Protein AF-A0A843EVZ1-F1 (afdb_monomer_lite)

Sequence (172 aa):
MTVDTLVAQQENDYSKTLMIVDKSSHIVQNNVNLVKNDVSEEYDVISNLKSVINFNKSLDDLAIILNKIPSFSQEFHCVMSVRRMSEFILTDDNFTYDYFDFLLSSVNQFIDIIEFKLNNLSKMDSSSCKKEYKKLSREFLKSEKFFYTKIYEPSRSHDTEFFEDMIRLLAR

pLDDT: mean 74.04, std 25.05, range [28.34, 97.56]

Radius of gyration: 27.67 Å; chains: 1; bounding box: 40×78×70 Å

Foldseek 3Di:
DDDDDDDDDDDDDPDDPDDDDDDDDDDDDDDDPPPPDDPPVVVVVVVLVVVLVVVLVVLVVVLVVLVVPVVSPVLNVLSVLLSVLSVQQSVDVVSCVVCVVLSVVLVVLSVVLVVLCVVCVVPCPPPVSVVVSVVSVVVSVVSSVCCVPPPDDDPPPPDVVVVVVVVVVVVD

Structure (mmCIF, N/CA/C/O backbone):
data_AF-A0A843EVZ1-F1
#
_entry.id   AF-A0A843EVZ1-F1
#
loop_
_atom_site.group_PDB
_atom_site.id
_atom_site.type_symbol
_atom_site.label_atom_id
_atom_site.label_alt_id
_atom_site.label_comp_id
_atom_site.label_asym_id
_atom_site.label_entity_id
_atom_site.label_seq_id
_atom_site.pdbx_PDB_ins_code
_atom_site.Cartn_x
_atom_site.Cartn_y
_atom_site.Cartn_z
_atom_site.occupancy
_atom_site.B_iso_or_equiv
_atom_site.auth_seq_id
_atom_site.auth_comp_id
_atom_site.auth_asym_id
_atom_site.auth_atom_id
_atom_site.pdbx_PDB_model_num
ATOM 1 N N . MET A 1 1 ? -7.504 50.500 12.450 1.00 35.38 1 MET A N 1
ATOM 2 C CA . MET A 1 1 ? -7.198 49.425 11.486 1.00 35.38 1 MET A CA 1
ATOM 3 C C . MET A 1 1 ? -5.856 49.744 10.854 1.00 35.38 1 MET A C 1
ATOM 5 O O . MET A 1 1 ? -5.703 50.846 10.356 1.00 35.38 1 MET A O 1
ATOM 9 N N . THR A 1 2 ? -4.919 48.806 11.024 1.00 34.38 2 THR A N 1
ATOM 10 C CA . THR A 1 2 ? -3.684 48.532 10.255 1.00 34.38 2 THR A CA 1
ATOM 11 C C . THR A 1 2 ? -2.767 49.684 9.831 1.00 34.38 2 THR A C 1
ATOM 13 O O . THR A 1 2 ? -2.942 50.312 8.796 1.00 34.38 2 THR A O 1
ATOM 16 N N . VAL A 1 3 ? -1.753 49.831 10.685 1.00 31.47 3 VAL A N 1
ATOM 17 C CA . VAL A 1 3 ? -0.325 50.117 10.473 1.00 31.47 3 VAL A CA 1
ATOM 18 C C . VAL A 1 3 ? 0.198 49.790 9.062 1.00 31.47 3 VAL A C 1
ATOM 20 O O . VAL A 1 3 ? 0.032 48.671 8.574 1.00 31.47 3 VAL A O 1
ATOM 23 N N . ASP A 1 4 ? 0.873 50.785 8.479 1.00 29.44 4 ASP A N 1
ATOM 24 C CA . ASP A 1 4 ? 1.882 50.699 7.417 1.00 29.44 4 ASP A CA 1
ATOM 25 C C . ASP A 1 4 ? 2.912 49.580 7.723 1.00 29.44 4 ASP A C 1
ATOM 27 O O . ASP A 1 4 ? 3.096 49.179 8.862 1.00 29.44 4 ASP A O 1
ATOM 31 N N . THR A 1 5 ? 3.731 49.029 6.834 1.00 35.75 5 THR A N 1
ATOM 32 C CA . THR A 1 5 ? 4.835 49.733 6.186 1.00 35.75 5 THR A CA 1
ATOM 33 C C . THR A 1 5 ? 5.624 48.726 5.329 1.00 35.75 5 THR A C 1
ATOM 35 O O . THR A 1 5 ? 5.961 47.644 5.799 1.00 35.75 5 THR A O 1
ATOM 38 N N . LEU A 1 6 ? 6.004 49.196 4.135 1.00 31.23 6 LEU A N 1
ATOM 39 C CA . LEU A 1 6 ? 7.355 49.172 3.552 1.00 31.23 6 LEU A CA 1
ATOM 40 C C . LEU A 1 6 ? 7.975 47.917 2.886 1.00 31.23 6 LEU A C 1
ATOM 42 O O . LEU A 1 6 ? 8.071 46.831 3.445 1.00 31.23 6 LEU A O 1
ATOM 46 N N . VAL A 1 7 ? 8.615 48.276 1.757 1.00 32.03 7 VAL A N 1
ATOM 47 C CA . VAL A 1 7 ? 9.767 47.698 1.031 1.00 32.03 7 VAL A CA 1
ATOM 48 C C . VAL A 1 7 ? 9.457 46.573 0.041 1.00 32.03 7 VAL A C 1
ATOM 50 O O . VAL A 1 7 ? 8.847 45.584 0.408 1.00 32.03 7 VAL A O 1
ATOM 53 N N . ALA A 1 8 ? 9.952 46.540 -1.197 1.00 30.61 8 ALA A N 1
ATOM 54 C CA . ALA A 1 8 ? 10.435 47.480 -2.219 1.00 30.61 8 ALA A CA 1
ATOM 55 C C . ALA A 1 8 ? 10.712 46.600 -3.465 1.00 30.61 8 ALA A C 1
ATOM 57 O O . ALA A 1 8 ? 10.998 45.422 -3.290 1.00 30.61 8 ALA A O 1
ATOM 58 N N . GLN A 1 9 ? 10.621 47.193 -4.667 1.00 29.62 9 GLN A N 1
ATOM 59 C CA . GLN A 1 9 ? 11.446 46.967 -5.882 1.00 29.62 9 GLN A CA 1
ATOM 60 C C . GLN A 1 9 ? 11.844 45.510 -6.244 1.00 29.62 9 GLN A C 1
ATOM 62 O O . GLN A 1 9 ? 12.468 44.815 -5.460 1.00 29.62 9 GLN A O 1
ATOM 67 N N . GLN A 1 10 ? 11.630 44.985 -7.456 1.00 30.91 10 GLN A N 1
ATOM 68 C CA . GLN A 1 10 ? 12.038 45.536 -8.755 1.00 30.91 10 GLN A CA 1
ATOM 69 C C . GLN A 1 10 ? 11.572 44.578 -9.888 1.00 30.91 10 GLN A C 1
ATOM 71 O O . GLN A 1 10 ? 11.642 43.372 -9.686 1.00 30.91 10 GLN A O 1
ATOM 76 N N . GLU A 1 11 ? 11.101 45.142 -11.018 1.00 30.95 11 GLU A N 1
ATOM 77 C CA . GLU A 1 11 ? 11.339 44.785 -12.452 1.00 30.95 11 GLU A CA 1
ATOM 78 C C . GLU A 1 11 ? 11.361 43.281 -12.876 1.00 30.95 11 GLU A C 1
ATOM 80 O O . GLU A 1 11 ? 11.995 42.456 -12.245 1.00 30.95 11 GLU A O 1
ATOM 85 N N . ASN A 1 12 ? 10.789 42.795 -13.988 1.00 31.64 12 ASN A N 1
ATOM 86 C CA . ASN A 1 12 ? 10.643 43.372 -15.325 1.00 31.64 12 ASN A CA 1
ATOM 87 C C . ASN A 1 12 ? 9.824 42.428 -16.251 1.00 31.64 12 ASN A C 1
ATOM 89 O O . ASN A 1 12 ? 9.769 41.222 -16.026 1.00 31.64 12 ASN A O 1
ATOM 93 N N . ASP A 1 13 ? 9.288 42.996 -17.335 1.00 31.70 13 ASP A N 1
ATOM 94 C CA . ASP A 1 13 ? 8.989 42.372 -18.641 1.00 31.70 13 ASP A CA 1
ATOM 95 C C . ASP A 1 13 ? 7.944 41.245 -18.793 1.00 31.70 13 ASP A C 1
ATOM 97 O O . ASP A 1 13 ? 8.251 40.078 -19.033 1.00 31.70 13 ASP A O 1
ATOM 101 N N . TYR A 1 14 ? 6.672 41.650 -18.911 1.00 30.94 14 TYR A N 1
ATOM 102 C CA . TYR A 1 14 ? 5.701 40.957 -19.771 1.00 30.94 14 TYR A CA 1
ATOM 103 C C . TYR A 1 14 ? 5.771 41.537 -21.194 1.00 30.94 14 TYR A C 1
ATOM 105 O O . TYR A 1 14 ? 5.139 42.551 -21.506 1.00 30.94 14 TYR A O 1
ATOM 113 N N . SER A 1 15 ? 6.542 40.895 -22.076 1.00 35.88 15 SER A N 1
ATOM 114 C CA . SER A 1 15 ? 6.586 41.260 -23.495 1.00 35.88 15 SER A CA 1
ATOM 115 C C . SER A 1 15 ? 5.366 40.741 -24.258 1.00 35.88 15 SER A C 1
ATOM 117 O O . SER A 1 15 ? 5.209 39.557 -24.542 1.00 35.88 15 SER A O 1
ATOM 119 N N . LYS A 1 16 ? 4.525 41.716 -24.603 1.00 33.75 16 LYS A N 1
ATOM 120 C CA . LYS A 1 16 ? 3.580 41.786 -25.721 1.00 33.75 16 LYS A CA 1
ATOM 121 C C . LYS A 1 16 ? 4.023 40.975 -26.950 1.00 33.75 16 LYS A C 1
ATOM 123 O O . LYS A 1 16 ? 5.035 41.297 -27.565 1.00 33.75 16 LYS A O 1
ATOM 128 N N . THR A 1 17 ? 3.179 40.060 -27.425 1.00 34.03 17 THR A N 1
ATOM 129 C CA . THR A 1 17 ? 3.166 39.701 -28.851 1.00 34.03 17 THR A CA 1
ATOM 130 C C . THR A 1 17 ? 2.224 40.659 -29.572 1.00 34.03 17 THR A C 1
ATOM 132 O O . THR A 1 17 ? 1.004 40.598 -29.439 1.00 34.03 17 THR A O 1
ATOM 135 N N . LEU A 1 18 ? 2.829 41.599 -30.289 1.00 31.66 18 LEU A N 1
ATOM 136 C CA . LEU A 1 18 ? 2.176 42.553 -31.170 1.00 31.66 18 LEU A CA 1
ATOM 137 C C . LEU A 1 18 ? 1.789 41.823 -32.468 1.00 31.66 18 LEU A C 1
ATOM 139 O O . LEU A 1 18 ? 2.662 41.350 -33.193 1.00 31.66 18 LEU A O 1
ATOM 143 N N . MET A 1 19 ? 0.491 41.727 -32.768 1.00 32.28 19 MET A N 1
ATOM 144 C CA . MET A 1 19 ? 0.030 41.385 -34.114 1.00 32.28 19 MET A CA 1
ATOM 145 C C . MET A 1 19 ? 0.319 42.572 -35.037 1.00 32.28 19 MET A C 1
ATOM 147 O O . MET A 1 19 ? -0.372 43.586 -34.970 1.00 32.28 19 MET A O 1
ATOM 151 N N . ILE A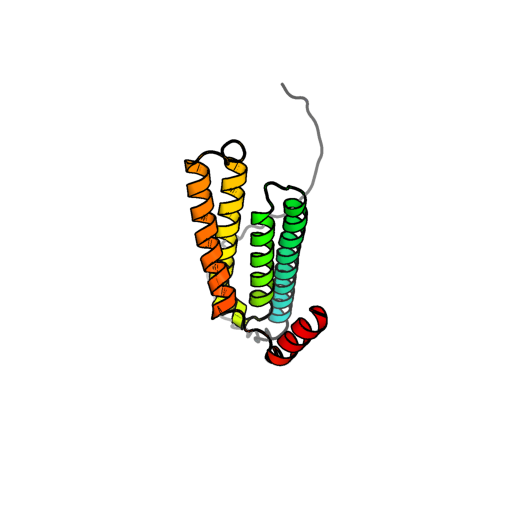 1 20 ? 1.326 42.442 -35.901 1.00 31.53 20 ILE A N 1
ATOM 152 C CA . ILE A 1 20 ? 1.451 43.273 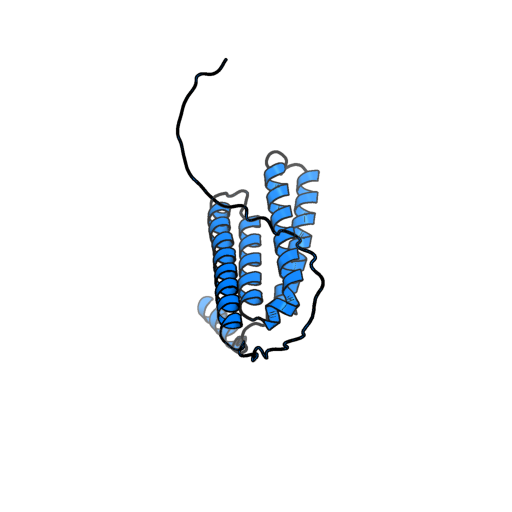-37.100 1.00 31.53 20 ILE A CA 1
ATOM 153 C C . ILE A 1 20 ? 1.097 42.388 -38.289 1.00 31.53 20 ILE A C 1
ATOM 155 O O . ILE A 1 20 ? 1.864 41.527 -38.714 1.00 31.53 20 ILE A O 1
ATOM 159 N N . VAL A 1 21 ? -0.114 42.606 -38.791 1.00 28.83 21 VAL A N 1
ATOM 160 C CA . VAL A 1 21 ? -0.489 42.289 -40.163 1.00 28.83 21 VAL A CA 1
ATOM 161 C C . VAL A 1 21 ? 0.225 43.311 -41.036 1.00 28.83 21 VAL A C 1
ATOM 163 O O . VAL A 1 21 ? -0.092 44.494 -40.947 1.00 28.83 21 VAL A O 1
ATOM 166 N N . ASP A 1 22 ? 1.141 42.869 -41.893 1.00 28.34 22 ASP A N 1
ATOM 167 C CA . ASP A 1 22 ? 1.404 43.611 -43.118 1.00 28.34 22 ASP A CA 1
ATOM 168 C C . ASP A 1 22 ? 1.576 42.671 -44.311 1.00 28.34 22 ASP A C 1
ATOM 170 O O . ASP A 1 22 ? 2.235 41.630 -44.254 1.00 28.34 22 ASP A O 1
ATOM 174 N N . LYS A 1 23 ? 0.888 43.035 -45.390 1.00 36.28 23 LYS A N 1
ATOM 175 C CA . LYS A 1 23 ? 0.960 42.389 -46.696 1.00 36.28 23 LYS A CA 1
ATOM 176 C C . LYS A 1 23 ? 2.307 42.765 -47.296 1.00 36.28 23 LYS A C 1
ATOM 178 O O . LYS A 1 23 ? 2.528 43.953 -47.490 1.00 36.28 23 LYS A O 1
ATOM 183 N N . SER A 1 24 ? 3.139 41.785 -47.659 1.00 28.48 24 SER A N 1
ATOM 184 C CA . SER A 1 24 ? 3.933 41.730 -48.908 1.00 28.48 24 SER A CA 1
ATOM 185 C C . SER A 1 24 ? 5.052 40.683 -48.821 1.00 28.48 24 SER A C 1
ATOM 187 O O . SER A 1 24 ? 5.991 40.829 -48.053 1.00 28.48 24 SER A O 1
ATOM 189 N N . SER A 1 25 ? 4.951 39.681 -49.700 1.00 29.55 25 SER A N 1
ATOM 190 C CA . SER A 1 25 ? 6.038 39.006 -50.434 1.00 29.55 25 SER A CA 1
ATOM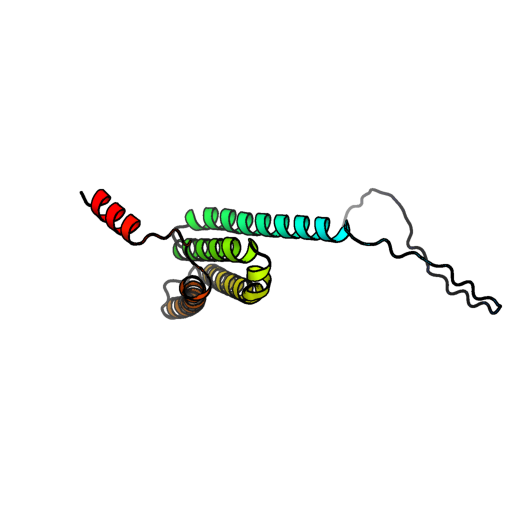 191 C C . SER A 1 25 ? 7.219 38.326 -49.710 1.00 29.55 25 SER A C 1
ATOM 193 O O . SER A 1 25 ? 8.056 38.957 -49.078 1.00 29.55 25 SER A O 1
ATOM 195 N N . HIS A 1 26 ? 7.365 37.051 -50.091 1.00 29.61 26 HIS A N 1
ATOM 196 C CA . HIS A 1 26 ? 8.582 36.238 -50.212 1.00 29.61 26 HIS A CA 1
ATOM 197 C C . HIS A 1 26 ? 8.928 35.248 -49.090 1.00 29.61 26 HIS A C 1
ATOM 199 O O . HIS A 1 26 ? 9.598 35.528 -48.105 1.00 29.61 26 HIS A O 1
ATOM 205 N N . ILE A 1 27 ? 8.492 34.018 -49.381 1.00 39.97 27 ILE A N 1
ATOM 206 C CA . ILE A 1 27 ? 9.038 32.727 -48.973 1.00 39.97 27 ILE A CA 1
ATOM 207 C C . ILE A 1 27 ? 10.571 32.770 -48.966 1.00 39.97 27 ILE A C 1
ATOM 209 O O . ILE A 1 27 ? 11.188 32.943 -50.016 1.00 39.97 27 ILE A O 1
ATOM 213 N N . VAL A 1 28 ? 11.166 32.492 -47.808 1.00 30.58 28 VAL A N 1
ATOM 214 C CA . VAL A 1 28 ? 12.494 31.879 -47.716 1.00 30.58 28 VAL A CA 1
ATOM 215 C C . VAL A 1 28 ? 12.385 30.736 -46.713 1.00 30.58 28 VAL A C 1
ATOM 217 O O . VAL A 1 28 ? 12.404 30.934 -45.501 1.00 30.58 28 VAL A O 1
ATOM 220 N N . GLN A 1 29 ? 12.212 29.524 -47.243 1.00 34.53 29 GLN A N 1
ATOM 221 C CA . GLN A 1 29 ? 12.492 28.292 -46.516 1.00 34.53 29 GLN A CA 1
ATOM 222 C C . GLN A 1 29 ? 13.997 28.261 -46.246 1.00 34.53 29 GLN A C 1
ATOM 224 O O . GLN A 1 29 ? 14.775 28.175 -47.192 1.00 34.53 29 GLN A O 1
ATOM 229 N N . ASN A 1 30 ? 14.407 28.324 -44.980 1.00 30.66 30 ASN A N 1
ATOM 230 C CA . ASN A 1 30 ? 15.775 28.001 -44.598 1.00 30.66 30 ASN A CA 1
ATOM 231 C C . ASN A 1 30 ? 15.771 26.791 -43.667 1.00 30.66 30 ASN A C 1
ATOM 233 O O . ASN A 1 30 ? 15.207 26.809 -42.574 1.00 30.66 30 ASN A O 1
ATOM 237 N N . ASN A 1 31 ? 16.396 25.739 -44.188 1.00 42.62 31 ASN A N 1
ATOM 238 C CA . ASN A 1 31 ? 16.652 24.445 -43.584 1.00 42.62 31 ASN A CA 1
ATOM 239 C C . ASN A 1 31 ? 17.201 24.582 -42.161 1.00 42.62 31 ASN A C 1
ATOM 241 O O . ASN A 1 31 ? 18.341 25.007 -41.970 1.00 42.62 31 ASN A O 1
ATOM 245 N N . VAL A 1 32 ? 16.426 24.143 -41.172 1.00 36.12 32 VAL A N 1
ATOM 246 C CA . VAL A 1 32 ? 16.976 23.787 -39.864 1.00 36.12 32 VAL A CA 1
ATOM 247 C C . VAL A 1 32 ? 17.281 22.298 -39.915 1.00 36.12 32 VAL A C 1
ATOM 249 O O . VAL A 1 32 ? 16.379 21.464 -39.867 1.00 36.12 32 VAL A O 1
ATOM 252 N N . ASN A 1 33 ? 18.568 21.981 -40.059 1.00 35.12 33 ASN A N 1
ATOM 253 C CA . ASN A 1 33 ? 19.095 20.644 -39.822 1.00 35.12 33 ASN A CA 1
ATOM 254 C C . ASN A 1 33 ? 18.638 20.169 -38.436 1.00 35.12 33 ASN A C 1
ATOM 256 O O . ASN A 1 33 ? 19.007 20.750 -37.414 1.00 35.12 33 ASN A O 1
ATOM 260 N N . LEU A 1 34 ? 17.842 19.100 -38.418 1.00 39.81 34 LEU A N 1
ATOM 261 C CA . LEU A 1 34 ? 17.588 18.290 -37.236 1.00 39.81 34 LEU A CA 1
ATOM 262 C C . LEU A 1 34 ? 18.898 17.611 -36.827 1.00 39.81 34 LEU A C 1
ATOM 264 O O . LEU A 1 34 ? 19.236 16.536 -37.308 1.00 39.81 34 LEU A O 1
ATOM 268 N N . VAL A 1 35 ? 19.622 18.248 -35.914 1.00 40.38 35 VAL A N 1
ATOM 269 C CA . VAL A 1 35 ? 20.515 17.555 -34.984 1.00 40.38 35 VAL A CA 1
ATOM 270 C C . VAL A 1 35 ? 19.951 17.806 -33.592 1.00 40.38 35 VAL A C 1
ATOM 272 O O . VAL A 1 35 ? 20.388 18.681 -32.852 1.00 40.38 35 VAL A O 1
ATOM 275 N N . LYS A 1 36 ? 18.878 17.083 -33.282 1.00 40.16 36 LYS A N 1
ATOM 276 C CA . LYS A 1 36 ? 18.388 16.874 -31.922 1.00 40.16 36 LYS A CA 1
ATOM 277 C C . LYS A 1 36 ? 18.329 15.371 -31.739 1.00 40.16 36 LYS A C 1
ATOM 279 O O . LYS A 1 36 ? 17.286 14.804 -32.006 1.00 40.16 36 LYS A O 1
ATOM 284 N N . ASN A 1 37 ? 19.441 14.747 -31.388 1.00 46.53 37 ASN A N 1
ATOM 285 C CA . ASN A 1 37 ? 19.458 13.394 -30.848 1.00 46.53 37 ASN A CA 1
ATOM 286 C C . ASN A 1 37 ? 20.631 13.301 -29.865 1.00 46.53 37 ASN A C 1
ATOM 288 O O . ASN A 1 37 ? 21.681 13.892 -30.112 1.00 46.53 37 ASN A O 1
ATOM 292 N N . ASP A 1 38 ? 20.370 12.610 -28.757 1.00 43.97 38 ASP A N 1
ATOM 293 C CA . ASP A 1 38 ? 21.279 12.070 -27.729 1.00 43.97 38 ASP A CA 1
ATOM 294 C C . ASP A 1 38 ? 21.414 12.773 -26.371 1.00 43.97 38 ASP A C 1
ATOM 296 O O . ASP A 1 38 ? 21.696 12.083 -25.402 1.00 43.97 38 ASP A O 1
ATOM 300 N N . VAL A 1 39 ? 21.137 14.073 -26.202 1.00 45.50 39 VAL A N 1
ATOM 301 C CA . VAL A 1 39 ? 21.309 14.707 -24.864 1.00 45.50 39 VAL A CA 1
ATOM 302 C C . VAL A 1 39 ? 19.996 14.837 -24.076 1.00 45.50 39 VAL A C 1
ATOM 304 O O . VAL A 1 39 ? 20.013 14.976 -22.861 1.00 45.50 39 VAL A O 1
ATOM 307 N N . SER A 1 40 ? 18.833 14.779 -24.733 1.00 48.31 40 SER A N 1
ATOM 308 C CA . SER A 1 40 ? 17.539 14.983 -24.052 1.00 48.31 40 SER A CA 1
ATOM 309 C C . SER A 1 40 ? 17.112 13.784 -23.202 1.00 48.31 40 SER A C 1
ATOM 311 O O . SER A 1 40 ? 16.545 13.974 -22.133 1.00 48.31 40 SER A O 1
ATOM 313 N N . GLU A 1 41 ? 17.393 12.564 -23.659 1.00 47.97 41 GLU A N 1
ATOM 314 C CA . GLU A 1 41 ? 16.937 11.341 -22.987 1.00 47.97 41 GLU A CA 1
ATOM 315 C C . GLU A 1 41 ? 17.723 11.073 -21.692 1.00 47.97 41 GLU A C 1
ATOM 317 O O . GLU A 1 41 ? 17.140 10.671 -20.688 1.00 47.97 41 GLU A O 1
ATOM 322 N N . GLU A 1 42 ? 19.022 11.395 -21.651 1.00 44.84 42 GLU A N 1
ATOM 323 C CA . GLU A 1 42 ? 19.853 11.224 -20.447 1.00 44.84 42 GLU A CA 1
ATOM 324 C C . GLU A 1 42 ? 19.391 12.099 -19.267 1.00 44.84 42 GLU A C 1
ATOM 326 O O . GLU A 1 42 ? 19.401 11.656 -18.115 1.00 44.84 42 GLU A O 1
ATOM 331 N N . TYR A 1 43 ? 18.952 13.335 -19.532 1.00 47.34 43 TYR A N 1
ATOM 332 C CA . TYR A 1 43 ? 18.459 14.233 -18.481 1.00 47.34 43 TYR A CA 1
ATOM 333 C C . TYR A 1 43 ? 17.106 13.782 -17.911 1.00 47.34 43 TYR A C 1
ATOM 335 O O . TYR A 1 43 ? 16.894 13.898 -16.698 1.00 47.34 43 TYR A O 1
ATOM 343 N N . ASP A 1 44 ? 16.228 13.222 -18.747 1.00 56.84 44 ASP A N 1
ATOM 344 C CA . ASP A 1 44 ? 14.924 12.708 -18.317 1.00 56.84 44 ASP A CA 1
ATOM 345 C C . ASP A 1 44 ? 15.071 11.434 -17.465 1.00 56.84 44 ASP A C 1
ATOM 347 O O . ASP A 1 44 ? 14.445 11.321 -16.406 1.00 56.84 44 ASP A O 1
ATOM 351 N N . VAL A 1 45 ? 15.987 10.527 -17.828 1.00 57.16 45 VAL A N 1
ATOM 352 C CA . VAL A 1 45 ? 16.274 9.305 -17.049 1.00 57.16 45 VAL A CA 1
ATOM 353 C C . VAL A 1 45 ? 16.848 9.636 -15.663 1.00 57.16 45 VAL A C 1
ATOM 355 O O . VAL A 1 45 ? 16.398 9.090 -14.652 1.00 57.16 45 VAL A O 1
ATOM 358 N N . ILE A 1 46 ? 17.789 10.586 -15.566 1.00 58.66 46 ILE A N 1
ATOM 359 C CA . ILE A 1 46 ? 18.377 11.003 -14.277 1.00 58.66 46 ILE A CA 1
ATOM 360 C C . ILE A 1 46 ? 17.330 11.669 -13.365 1.00 58.66 46 ILE A C 1
ATOM 362 O O . ILE A 1 46 ? 17.368 11.496 -12.141 1.00 58.66 46 ILE A O 1
ATOM 366 N N . SER A 1 47 ? 16.401 12.441 -13.935 1.00 60.41 47 SER A N 1
ATOM 367 C CA . SER A 1 47 ? 15.307 13.086 -13.195 1.00 60.41 47 SER A CA 1
ATOM 368 C C . SER A 1 47 ? 14.319 12.063 -12.619 1.00 60.41 47 SER A C 1
ATOM 370 O O . SER A 1 47 ? 13.942 12.139 -11.441 1.00 60.41 47 SER A O 1
ATOM 372 N N . ASN A 1 48 ? 13.967 11.050 -13.414 1.00 65.81 48 ASN A N 1
ATOM 373 C CA . ASN A 1 48 ? 13.080 9.967 -12.998 1.00 65.81 48 ASN A CA 1
ATOM 374 C C . ASN A 1 48 ? 13.714 9.126 -11.885 1.00 65.81 48 ASN A C 1
ATOM 376 O O . ASN A 1 48 ? 13.095 8.932 -10.838 1.00 65.81 48 ASN A O 1
ATOM 380 N N . LEU A 1 49 ? 14.988 8.745 -12.029 1.00 68.19 49 LEU A N 1
ATOM 381 C CA . LEU A 1 49 ? 15.712 7.973 -11.013 1.00 68.19 49 LEU A CA 1
ATOM 382 C C . LEU A 1 49 ? 15.789 8.712 -9.664 1.00 68.19 49 LEU A C 1
ATOM 384 O O . LEU A 1 49 ? 15.565 8.127 -8.604 1.00 68.19 49 LEU A O 1
ATOM 388 N N . LYS A 1 50 ? 16.043 10.029 -9.684 1.00 74.81 50 LYS A N 1
ATOM 389 C CA . LYS A 1 50 ? 16.015 10.863 -8.468 1.00 74.81 50 LYS A CA 1
ATOM 390 C C . LYS A 1 50 ? 14.635 10.889 -7.814 1.00 74.81 50 LYS A C 1
ATOM 392 O O . LYS A 1 50 ? 14.548 10.866 -6.588 1.00 74.81 50 LYS A O 1
ATOM 397 N N . SER A 1 51 ? 13.570 10.930 -8.609 1.00 74.19 51 SER A N 1
ATOM 398 C CA . SER A 1 51 ? 12.193 10.930 -8.103 1.00 74.19 51 SER A CA 1
ATOM 399 C C . SER A 1 51 ? 11.841 9.604 -7.424 1.00 74.19 51 SER A C 1
ATOM 401 O O . SER A 1 51 ? 11.277 9.620 -6.330 1.00 74.19 51 SER A O 1
ATOM 403 N N . VAL A 1 52 ? 12.266 8.472 -7.995 1.00 74.31 52 VAL A N 1
ATOM 404 C CA . VAL A 1 52 ? 12.125 7.134 -7.388 1.00 74.31 52 VAL A CA 1
ATOM 405 C C . VAL A 1 52 ? 12.877 7.043 -6.058 1.00 74.31 52 VAL A C 1
ATOM 407 O O . VAL A 1 52 ? 12.314 6.612 -5.050 1.00 74.31 52 VAL A O 1
ATOM 410 N N . ILE A 1 53 ? 14.131 7.505 -6.021 1.00 78.19 53 ILE A N 1
ATOM 411 C CA . ILE A 1 53 ? 14.946 7.523 -4.795 1.00 78.19 53 ILE A CA 1
ATOM 412 C C . ILE A 1 53 ? 14.277 8.376 -3.710 1.00 78.19 53 ILE A C 1
ATOM 414 O O . ILE A 1 53 ? 14.177 7.950 -2.559 1.00 78.19 53 ILE A O 1
ATOM 418 N N . ASN A 1 54 ? 13.787 9.564 -4.067 1.00 86.00 54 ASN A N 1
ATOM 419 C CA . ASN A 1 54 ? 13.103 10.453 -3.128 1.00 86.00 54 ASN A CA 1
ATOM 420 C C . ASN A 1 54 ? 11.791 9.852 -2.609 1.00 86.00 54 ASN A C 1
ATOM 422 O O . ASN A 1 54 ? 11.485 9.980 -1.421 1.00 86.00 54 ASN A O 1
ATOM 426 N N . PHE A 1 55 ? 11.030 9.179 -3.474 1.00 86.50 55 PHE A N 1
ATOM 427 C CA . PHE A 1 55 ? 9.808 8.481 -3.086 1.00 86.50 55 PHE A CA 1
ATOM 428 C C . PHE A 1 55 ? 10.099 7.364 -2.077 1.00 86.50 55 PHE A C 1
ATOM 430 O O . PHE A 1 55 ? 9.525 7.364 -0.989 1.00 86.50 55 PHE A O 1
ATOM 437 N N . ASN A 1 56 ? 11.056 6.479 -2.373 1.00 86.75 56 ASN A N 1
ATOM 438 C CA . ASN A 1 56 ? 11.445 5.401 -1.458 1.00 86.75 56 ASN A CA 1
ATOM 439 C C . ASN A 1 56 ? 11.975 5.940 -0.124 1.00 86.75 56 ASN A C 1
ATOM 441 O O . ASN A 1 56 ? 11.599 5.438 0.933 1.00 86.75 56 ASN A O 1
ATOM 445 N N . LYS A 1 57 ? 12.761 7.022 -0.154 1.00 90.38 57 LYS A N 1
ATOM 446 C CA . LYS A 1 57 ? 13.210 7.703 1.065 1.00 90.38 57 LYS A CA 1
ATOM 447 C C . LYS A 1 57 ? 12.041 8.245 1.896 1.00 90.38 57 LYS A C 1
ATOM 449 O O . LYS A 1 57 ? 12.048 8.121 3.115 1.00 90.38 57 LYS A O 1
ATOM 454 N N . SER A 1 58 ? 11.018 8.801 1.249 1.00 92.75 58 SER A N 1
ATOM 455 C CA . SER A 1 58 ? 9.819 9.289 1.944 1.00 92.75 58 SER A CA 1
ATOM 456 C C . SER A 1 58 ? 9.043 8.146 2.613 1.00 92.75 58 SER A C 1
ATOM 458 O O . SER A 1 58 ? 8.525 8.315 3.717 1.00 92.75 58 SER A O 1
ATOM 460 N N . LEU A 1 59 ? 8.992 6.969 1.979 1.00 93.38 59 LEU A N 1
ATOM 461 C CA . LEU A 1 59 ? 8.410 5.763 2.578 1.00 93.38 59 LEU A CA 1
ATOM 462 C C . LEU A 1 59 ? 9.228 5.267 3.778 1.00 93.38 59 LEU A C 1
ATOM 464 O O . LEU A 1 59 ? 8.636 4.865 4.777 1.00 93.38 59 LEU A O 1
ATOM 468 N N . ASP A 1 60 ? 10.561 5.334 3.709 1.00 92.44 60 ASP A N 1
ATOM 469 C CA . ASP A 1 60 ? 11.452 5.006 4.830 1.00 92.44 60 ASP A CA 1
ATOM 470 C C . ASP A 1 60 ? 11.232 5.935 6.028 1.00 92.44 60 ASP A C 1
ATOM 472 O O . ASP A 1 60 ? 11.048 5.473 7.158 1.00 92.44 60 ASP A O 1
ATOM 476 N N . ASP A 1 61 ? 11.179 7.244 5.785 1.00 94.56 61 ASP A N 1
ATOM 477 C CA . ASP A 1 61 ? 10.916 8.235 6.828 1.00 94.56 61 ASP A CA 1
ATOM 478 C C . ASP A 1 61 ? 9.543 7.994 7.480 1.00 94.56 61 ASP A C 1
ATOM 480 O O . ASP A 1 61 ? 9.414 8.004 8.711 1.00 94.56 61 ASP A O 1
ATOM 484 N N . LEU A 1 62 ? 8.521 7.686 6.673 1.00 94.25 62 LEU A N 1
ATOM 485 C CA . LEU A 1 62 ? 7.195 7.326 7.172 1.00 94.25 62 LEU A CA 1
ATOM 486 C C . LEU A 1 62 ? 7.224 6.027 7.989 1.00 94.25 62 LEU A C 1
ATOM 488 O O . LEU A 1 62 ? 6.628 5.974 9.066 1.00 94.25 62 LEU A O 1
ATOM 492 N N . ALA A 1 63 ? 7.942 4.999 7.539 1.00 93.88 63 ALA A N 1
ATOM 493 C CA . ALA A 1 63 ? 8.090 3.741 8.267 1.00 93.88 63 ALA A CA 1
ATOM 494 C C . ALA A 1 63 ? 8.734 3.954 9.644 1.00 93.88 63 ALA A C 1
ATOM 496 O O . ALA A 1 63 ? 8.255 3.413 10.643 1.00 93.88 63 ALA A O 1
ATOM 497 N N . ILE A 1 64 ? 9.765 4.800 9.731 1.00 94.00 64 ILE A N 1
ATOM 498 C CA . ILE A 1 64 ? 10.409 5.167 11.001 1.00 94.00 64 ILE A CA 1
ATOM 499 C C . ILE A 1 64 ? 9.410 5.835 11.951 1.00 94.00 64 ILE A C 1
ATOM 501 O O . ILE A 1 64 ? 9.426 5.553 13.153 1.00 94.00 64 ILE A O 1
ATOM 505 N N . ILE A 1 65 ? 8.546 6.716 11.441 1.00 94.12 65 ILE A N 1
ATOM 506 C CA . ILE A 1 65 ? 7.507 7.378 12.241 1.00 94.12 65 ILE A CA 1
ATOM 507 C C . ILE A 1 65 ? 6.479 6.355 12.732 1.00 94.12 65 ILE A C 1
ATOM 509 O O . ILE A 1 65 ? 6.212 6.294 13.933 1.00 94.12 65 ILE A O 1
ATOM 513 N N . LEU A 1 66 ? 5.937 5.525 11.836 1.00 94.06 66 LEU A N 1
ATOM 514 C CA . LEU A 1 66 ? 4.906 4.537 12.172 1.00 94.06 66 LEU A CA 1
ATOM 515 C C . LEU A 1 66 ? 5.414 3.499 13.178 1.00 94.06 66 LEU A C 1
ATOM 517 O O . LEU A 1 66 ? 4.699 3.162 14.118 1.00 94.06 66 LEU A O 1
ATOM 521 N N . ASN A 1 67 ? 6.671 3.063 13.056 1.00 93.56 67 ASN A N 1
ATOM 522 C CA . ASN A 1 67 ? 7.286 2.112 13.984 1.00 93.56 67 ASN A CA 1
ATOM 523 C C . ASN A 1 67 ? 7.395 2.652 15.424 1.00 93.56 67 ASN A C 1
ATOM 525 O O . ASN A 1 67 ? 7.406 1.886 16.385 1.00 93.56 67 ASN A O 1
ATOM 529 N N . LYS A 1 68 ? 7.453 3.978 15.605 1.00 94.50 68 LYS A N 1
ATOM 530 C CA . LYS A 1 68 ? 7.491 4.606 16.938 1.00 94.50 68 LYS A CA 1
ATOM 531 C C . LYS A 1 68 ? 6.122 4.662 17.615 1.00 94.50 68 LYS A C 1
ATOM 533 O O . LYS A 1 68 ? 6.061 4.950 18.809 1.00 94.50 68 LYS A O 1
ATOM 538 N N . ILE A 1 69 ? 5.034 4.413 16.886 1.00 93.81 69 ILE A N 1
ATOM 539 C CA . ILE A 1 69 ? 3.666 4.525 17.393 1.00 93.81 69 ILE A CA 1
ATOM 540 C C . ILE A 1 69 ? 3.053 3.117 17.446 1.00 93.81 69 ILE A C 1
ATOM 542 O O . ILE A 1 69 ? 2.641 2.598 16.412 1.00 93.81 69 ILE A O 1
ATOM 546 N N . PRO A 1 70 ? 2.924 2.481 18.631 1.00 90.31 70 PRO A N 1
ATOM 547 C CA . PRO A 1 70 ? 2.487 1.082 18.736 1.00 90.31 70 PRO A CA 1
ATOM 548 C C . PRO A 1 70 ? 1.134 0.790 18.080 1.00 90.31 70 PRO A C 1
ATOM 550 O O . PRO A 1 70 ? 0.918 -0.293 17.530 1.00 90.31 70 PRO A O 1
ATOM 553 N N . SER A 1 71 ? 0.224 1.770 18.100 1.00 90.75 71 SER A N 1
ATOM 554 C CA . SER A 1 71 ? -1.080 1.641 17.456 1.00 90.75 71 SER A CA 1
ATOM 555 C C . SER A 1 71 ? -0.985 1.532 15.935 1.00 90.75 71 SER A C 1
ATOM 557 O O . SER A 1 71 ? -1.940 1.034 15.356 1.00 90.75 71 SER A O 1
ATOM 559 N N . PHE A 1 72 ? 0.130 1.912 15.299 1.00 94.75 72 PHE A N 1
ATOM 560 C CA . PHE A 1 72 ? 0.367 1.887 13.848 1.00 94.75 72 PHE A CA 1
ATOM 561 C C . PHE A 1 72 ? 1.273 0.737 13.364 1.00 94.75 72 PHE A C 1
ATOM 563 O O . PHE A 1 72 ? 1.763 0.751 12.236 1.00 94.75 72 PHE A O 1
ATOM 570 N N . SER A 1 73 ? 1.490 -0.289 14.190 1.00 91.81 73 SER A N 1
ATOM 571 C CA . SER A 1 73 ? 2.329 -1.447 13.830 1.00 91.81 73 SER A CA 1
ATOM 572 C C . SER A 1 73 ? 1.897 -2.149 12.534 1.00 91.81 73 SER A C 1
ATOM 574 O O . SER A 1 73 ? 2.740 -2.561 11.741 1.00 91.81 73 SER A O 1
ATOM 576 N N . GLN A 1 74 ? 0.592 -2.247 12.269 1.00 92.88 74 GLN A N 1
ATOM 577 C CA . GLN A 1 74 ? 0.091 -2.846 11.029 1.00 92.88 74 GLN A CA 1
ATOM 578 C C . GLN A 1 74 ? 0.427 -1.989 9.800 1.00 92.88 74 GLN A C 1
ATOM 580 O O . GLN A 1 74 ? 0.820 -2.517 8.763 1.00 92.88 74 GLN A O 1
ATOM 585 N N . GLU A 1 75 ? 0.298 -0.669 9.906 1.00 95.88 75 GLU A N 1
ATOM 586 C CA . GLU A 1 75 ? 0.594 0.264 8.820 1.00 95.88 75 GLU A CA 1
ATOM 587 C C . GLU A 1 75 ? 2.087 0.360 8.548 1.00 95.88 75 GLU A C 1
ATOM 589 O O . GLU A 1 75 ? 2.475 0.531 7.395 1.00 95.88 75 GLU A O 1
ATOM 594 N N . PHE A 1 76 ? 2.918 0.193 9.579 1.00 96.00 76 PHE A N 1
ATOM 595 C CA . PHE A 1 76 ? 4.352 0.006 9.400 1.00 96.00 76 PHE A CA 1
ATOM 596 C C . PHE A 1 76 ? 4.635 -1.165 8.442 1.00 96.00 76 PHE A C 1
ATOM 598 O O . PHE A 1 76 ? 5.414 -1.023 7.504 1.00 96.00 76 PHE A O 1
ATOM 605 N N . HIS A 1 77 ? 3.962 -2.307 8.604 1.00 93.94 77 HIS A N 1
ATOM 606 C CA . HIS A 1 77 ? 4.126 -3.415 7.661 1.00 93.94 77 HIS A CA 1
ATOM 607 C C . HIS A 1 77 ? 3.618 -3.063 6.259 1.00 93.94 77 HIS A C 1
ATOM 609 O O . HIS A 1 77 ? 4.311 -3.342 5.285 1.00 93.94 77 HIS A O 1
ATOM 615 N N . CYS A 1 78 ? 2.468 -2.393 6.146 1.00 95.75 78 CYS A N 1
ATOM 616 C CA . CYS A 1 78 ? 1.938 -1.970 4.849 1.00 95.75 78 CYS A CA 1
ATOM 617 C C . CYS A 1 78 ? 2.897 -1.035 4.098 1.00 95.75 78 CYS A C 1
ATOM 619 O O . CYS A 1 78 ? 3.152 -1.263 2.916 1.00 95.75 78 CYS A O 1
ATOM 621 N N . VAL A 1 79 ? 3.470 -0.023 4.762 1.00 96.50 79 VAL A N 1
ATOM 622 C CA . VAL A 1 79 ? 4.413 0.902 4.108 1.00 96.50 79 VAL A CA 1
ATOM 623 C C . VAL A 1 79 ? 5.693 0.187 3.679 1.00 96.50 79 VAL A C 1
ATOM 625 O O . VAL A 1 79 ? 6.198 0.444 2.590 1.00 96.50 79 VAL A O 1
ATOM 628 N N . MET A 1 80 ? 6.177 -0.777 4.471 1.00 95.12 80 MET A N 1
ATOM 629 C CA . MET A 1 80 ? 7.329 -1.598 4.085 1.00 95.12 80 MET A CA 1
ATOM 630 C C . MET A 1 80 ? 7.035 -2.450 2.849 1.00 95.12 80 MET A C 1
ATOM 632 O O . MET A 1 80 ? 7.917 -2.641 2.012 1.00 95.12 80 MET A O 1
ATOM 636 N N . SER A 1 81 ? 5.806 -2.939 2.701 1.00 95.19 81 SER A N 1
ATOM 637 C CA . SER A 1 81 ? 5.389 -3.672 1.506 1.00 95.19 81 SER A CA 1
ATOM 638 C C . SER A 1 81 ? 5.291 -2.758 0.288 1.00 95.19 81 SER A C 1
ATOM 640 O O . SER A 1 81 ? 5.834 -3.107 -0.755 1.00 95.19 81 SER A O 1
ATOM 642 N N . VAL A 1 82 ? 4.703 -1.562 0.423 1.00 96.50 82 VAL A N 1
ATOM 643 C CA . VAL A 1 82 ? 4.685 -0.551 -0.655 1.00 96.50 82 VAL A CA 1
ATOM 644 C C . VAL A 1 82 ? 6.104 -0.199 -1.094 1.00 96.50 82 VAL A C 1
ATOM 646 O O . VAL A 1 82 ? 6.386 -0.210 -2.286 1.00 96.50 82 VAL A O 1
ATOM 649 N N . ARG A 1 83 ? 7.011 0.029 -0.139 1.00 94.44 83 ARG A N 1
ATOM 650 C CA . ARG A 1 83 ? 8.428 0.314 -0.400 1.00 94.44 83 ARG A CA 1
ATOM 651 C C . ARG A 1 83 ? 9.102 -0.793 -1.209 1.00 94.44 83 ARG A C 1
ATOM 653 O O . ARG A 1 83 ? 9.853 -0.516 -2.131 1.00 94.44 83 ARG A O 1
ATOM 660 N N . ARG A 1 84 ? 8.840 -2.061 -0.887 1.00 92.44 84 ARG A N 1
ATOM 661 C CA . ARG A 1 84 ? 9.397 -3.194 -1.648 1.00 92.44 84 ARG A CA 1
ATOM 662 C C . ARG A 1 84 ? 8.812 -3.285 -3.053 1.00 92.44 84 ARG A C 1
ATOM 664 O O . ARG A 1 84 ? 9.540 -3.609 -3.987 1.00 92.44 84 ARG A O 1
ATOM 671 N N . MET A 1 85 ? 7.515 -3.013 -3.203 1.00 93.88 85 MET A N 1
ATOM 672 C CA . MET A 1 85 ? 6.874 -2.963 -4.518 1.00 93.88 85 MET A CA 1
ATOM 673 C C . MET A 1 85 ? 7.492 -1.866 -5.375 1.00 93.88 85 MET A C 1
ATOM 675 O O . MET A 1 85 ? 7.835 -2.129 -6.521 1.00 93.88 85 MET A O 1
ATOM 679 N N . SER A 1 86 ? 7.670 -0.664 -4.824 1.00 92.38 86 SER A N 1
ATOM 680 C CA . SER A 1 86 ? 8.264 0.457 -5.549 1.00 92.38 86 SER A CA 1
ATOM 681 C C . SER A 1 86 ? 9.726 0.217 -5.879 1.00 92.38 86 SER A C 1
ATOM 683 O O . SER A 1 86 ? 10.121 0.461 -7.010 1.00 92.38 86 SER A O 1
ATOM 685 N N . GLU A 1 87 ? 10.522 -0.311 -4.947 1.00 88.62 87 GLU A N 1
ATOM 686 C CA . GLU A 1 87 ? 11.901 -0.716 -5.231 1.00 88.62 87 GLU A CA 1
ATOM 687 C C . GLU A 1 87 ? 11.966 -1.726 -6.375 1.00 88.62 87 GLU A C 1
ATOM 689 O O . GLU A 1 87 ? 12.786 -1.568 -7.266 1.00 88.62 87 GLU A O 1
ATOM 694 N N . PHE A 1 88 ? 11.103 -2.740 -6.400 1.00 89.31 88 PHE A N 1
ATOM 695 C CA . PHE A 1 88 ? 11.141 -3.736 -7.469 1.00 89.31 88 PHE A CA 1
ATOM 696 C C . PHE A 1 88 ? 10.658 -3.172 -8.811 1.00 89.31 88 PHE A C 1
ATOM 698 O O . PHE A 1 88 ? 11.343 -3.302 -9.820 1.00 89.31 88 PHE A O 1
ATOM 705 N N . ILE A 1 89 ? 9.486 -2.531 -8.817 1.00 90.00 89 ILE A N 1
ATOM 706 C CA . ILE A 1 89 ? 8.819 -2.064 -10.037 1.00 90.00 89 ILE A CA 1
ATOM 707 C C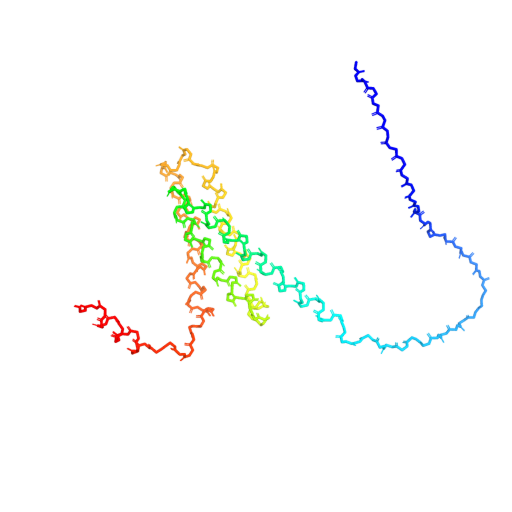 . ILE A 1 89 ? 9.594 -0.915 -10.683 1.00 90.00 89 ILE A C 1
ATOM 709 O O . ILE A 1 89 ? 9.758 -0.915 -11.894 1.00 90.00 89 ILE A O 1
ATOM 713 N N . LEU A 1 90 ? 10.093 0.037 -9.888 1.00 86.19 90 LEU A N 1
ATOM 714 C CA . LEU A 1 90 ? 10.717 1.267 -10.392 1.00 86.19 90 LEU A CA 1
ATOM 715 C C . LEU A 1 90 ? 12.220 1.130 -10.683 1.00 86.19 90 LEU A C 1
ATOM 717 O O . LEU A 1 90 ? 12.861 2.119 -11.031 1.00 86.19 90 LEU A O 1
ATOM 721 N N . THR A 1 91 ? 12.802 -0.060 -10.501 1.00 81.00 91 THR A N 1
ATOM 722 C CA . THR A 1 91 ? 14.220 -0.313 -10.819 1.00 81.00 91 THR A CA 1
ATOM 723 C C . THR A 1 91 ? 14.432 -0.693 -12.288 1.00 81.00 91 THR A C 1
ATOM 725 O O . THR A 1 91 ? 15.532 -0.510 -12.803 1.00 81.00 91 THR A O 1
ATOM 728 N N . ASP A 1 92 ? 13.400 -1.199 -12.969 1.00 80.62 92 ASP A N 1
ATOM 729 C CA . ASP A 1 92 ? 13.431 -1.552 -14.394 1.00 80.62 92 ASP A CA 1
ATOM 730 C C . ASP A 1 92 ? 12.314 -0.802 -15.123 1.00 80.62 92 ASP A C 1
ATOM 732 O O . ASP A 1 92 ? 11.157 -0.803 -14.686 1.00 80.62 92 ASP A O 1
ATOM 736 N N . ASP A 1 93 ? 12.644 -0.182 -16.252 1.00 79.12 93 ASP A N 1
ATOM 737 C CA . ASP A 1 93 ? 11.676 0.565 -17.049 1.00 79.12 93 ASP A CA 1
ATOM 738 C C . ASP A 1 93 ? 10.540 -0.335 -17.556 1.00 79.12 93 ASP A C 1
ATOM 740 O O . ASP A 1 93 ? 9.386 0.088 -17.548 1.00 79.12 93 ASP A O 1
ATOM 744 N N . ASN A 1 94 ? 10.813 -1.593 -17.923 1.00 83.94 94 ASN A N 1
ATOM 745 C CA . ASN A 1 94 ? 9.776 -2.517 -18.397 1.00 83.94 94 ASN A CA 1
ATOM 746 C C . ASN A 1 94 ? 8.771 -2.829 -17.285 1.00 83.94 94 ASN A C 1
ATOM 748 O O . ASN A 1 94 ? 7.564 -2.727 -17.493 1.00 83.94 94 ASN A O 1
ATOM 752 N N . PHE A 1 95 ? 9.263 -3.141 -16.080 1.00 86.00 95 PHE A N 1
ATOM 753 C CA . PHE A 1 95 ? 8.382 -3.354 -14.931 1.00 86.00 95 PHE A CA 1
ATOM 754 C C . PHE A 1 95 ? 7.617 -2.083 -14.572 1.00 86.00 95 PHE A C 1
ATOM 756 O O . PHE A 1 95 ? 6.442 -2.167 -14.215 1.00 86.00 95 PHE A O 1
ATOM 763 N N . THR A 1 96 ? 8.249 -0.916 -14.700 1.00 88.06 96 THR A N 1
ATOM 764 C CA . THR A 1 96 ? 7.582 0.369 -14.491 1.00 88.06 96 THR A CA 1
ATOM 765 C C . THR A 1 96 ? 6.416 0.520 -15.459 1.00 88.06 96 THR A C 1
ATOM 767 O O . THR A 1 96 ? 5.290 0.695 -15.005 1.00 88.06 96 THR A O 1
ATOM 770 N N . TYR A 1 97 ? 6.632 0.388 -16.768 1.00 87.06 97 TYR A N 1
ATOM 771 C CA . TYR A 1 97 ? 5.556 0.514 -17.756 1.00 87.06 97 TYR A CA 1
ATOM 772 C C . TYR A 1 97 ? 4.422 -0.494 -17.534 1.00 87.06 97 TYR A C 1
ATOM 774 O O . TYR A 1 97 ? 3.254 -0.119 -17.623 1.00 87.06 97 TYR A O 1
ATOM 782 N N . ASP A 1 98 ? 4.749 -1.740 -17.191 1.00 90.75 98 ASP A N 1
ATOM 783 C CA . ASP A 1 98 ? 3.755 -2.805 -17.033 1.00 90.75 98 ASP A CA 1
ATOM 784 C C . ASP A 1 98 ? 2.962 -2.714 -15.717 1.00 90.75 98 ASP A C 1
ATOM 786 O O . ASP A 1 98 ? 1.802 -3.135 -15.656 1.00 90.75 98 ASP A O 1
ATOM 790 N N . TYR A 1 99 ? 3.564 -2.178 -14.648 1.00 94.19 99 TYR A N 1
ATOM 791 C CA . TYR A 1 99 ? 3.010 -2.256 -13.289 1.00 94.19 99 TYR A CA 1
ATOM 792 C C . TYR A 1 99 ? 2.910 -0.917 -12.548 1.00 94.19 99 TYR A C 1
ATOM 794 O O . TYR A 1 99 ? 2.570 -0.912 -11.360 1.00 94.19 99 TYR A O 1
ATOM 802 N N . PHE A 1 100 ? 3.131 0.225 -13.207 1.00 91.56 100 PHE A N 1
ATOM 803 C CA . PHE A 1 100 ? 2.988 1.543 -12.575 1.00 91.56 100 PHE A CA 1
ATOM 804 C C . PHE A 1 100 ? 1.577 1.779 -12.022 1.00 91.56 100 PHE A C 1
ATOM 806 O O . PHE A 1 100 ? 1.429 2.179 -10.867 1.00 91.56 100 PHE A O 1
ATOM 813 N N . ASP A 1 101 ? 0.533 1.459 -12.791 1.00 93.50 101 ASP A N 1
ATOM 814 C CA . ASP A 1 101 ? -0.861 1.615 -12.348 1.00 93.50 101 ASP A CA 1
ATOM 815 C C . ASP A 1 101 ? -1.181 0.731 -11.136 1.00 93.50 101 ASP A C 1
ATOM 817 O O . ASP A 1 101 ? -1.878 1.144 -10.203 1.00 93.50 101 ASP A O 1
ATOM 821 N N . PHE A 1 102 ? -0.630 -0.485 -11.114 1.00 96.31 102 PHE A N 1
ATOM 822 C CA . PHE A 1 102 ? -0.739 -1.382 -9.968 1.00 96.31 102 PHE A CA 1
ATOM 823 C C . PHE A 1 102 ? -0.049 -0.791 -8.728 1.00 96.31 102 PHE A C 1
ATOM 825 O O . PHE A 1 102 ? -0.625 -0.808 -7.632 1.00 96.31 102 PHE A O 1
ATOM 832 N N . LEU A 1 103 ? 1.161 -0.246 -8.891 1.00 95.25 103 LEU A N 1
ATOM 833 C CA . LEU A 1 103 ? 1.896 0.400 -7.807 1.00 95.25 103 LEU A CA 1
ATOM 834 C C . LEU A 1 103 ? 1.119 1.606 -7.269 1.00 95.25 103 LEU A C 1
ATOM 836 O O . LEU A 1 103 ? 0.903 1.697 -6.061 1.00 95.25 103 LEU A O 1
ATOM 840 N N . LEU A 1 104 ? 0.629 2.483 -8.148 1.00 95.06 104 LEU A N 1
ATOM 841 C CA . LEU A 1 104 ? -0.159 3.657 -7.773 1.00 95.06 104 LEU A CA 1
ATOM 842 C C . LEU A 1 104 ? -1.445 3.263 -7.033 1.00 95.06 104 LEU A C 1
ATOM 844 O O . LEU A 1 104 ? -1.763 3.835 -5.990 1.00 95.06 104 LEU A O 1
ATOM 848 N N . SER A 1 105 ? -2.157 2.241 -7.514 1.00 97.12 105 SER A N 1
ATOM 849 C CA . SER A 1 105 ? -3.333 1.704 -6.823 1.00 97.12 105 SER A CA 1
ATOM 850 C C . SER A 1 105 ? -2.986 1.171 -5.429 1.00 97.12 105 SER A C 1
ATOM 852 O O . SER A 1 105 ? -3.752 1.375 -4.488 1.00 97.12 105 SER A O 1
ATOM 854 N N . SER A 1 106 ? -1.849 0.490 -5.277 1.00 97.38 106 SER A N 1
ATOM 855 C CA . SER A 1 106 ? -1.404 -0.056 -3.988 1.00 97.38 106 SER A CA 1
ATOM 856 C C . SER A 1 106 ? -1.017 1.051 -3.001 1.00 97.38 106 SER A C 1
ATOM 858 O O . SER A 1 106 ? -1.354 0.971 -1.819 1.00 97.38 106 SER A O 1
ATOM 860 N N . VAL A 1 107 ? -0.375 2.118 -3.489 1.00 96.12 107 VAL A N 1
ATOM 861 C CA . VAL A 1 107 ? -0.065 3.328 -2.709 1.00 96.12 107 VAL A CA 1
ATOM 862 C C . VAL A 1 107 ? -1.348 4.009 -2.234 1.00 96.12 107 VAL A C 1
ATOM 864 O O . VAL A 1 107 ? -1.468 4.302 -1.047 1.00 96.12 107 VAL A O 1
ATOM 867 N N . ASN A 1 108 ? -2.334 4.200 -3.114 1.00 96.44 108 ASN A N 1
ATOM 868 C CA . ASN A 1 108 ? -3.612 4.816 -2.744 1.00 96.44 108 ASN A CA 1
ATOM 869 C C . ASN A 1 108 ? -4.359 3.995 -1.685 1.00 96.44 108 ASN A C 1
ATOM 871 O O . ASN A 1 108 ? -4.820 4.550 -0.695 1.00 96.44 108 ASN A O 1
ATOM 875 N N . GLN A 1 109 ? -4.392 2.666 -1.820 1.00 97.56 109 GLN A N 1
ATOM 876 C CA . GLN A 1 109 ? -4.983 1.790 -0.800 1.00 97.56 109 GLN A CA 1
ATOM 877 C C . GLN A 1 109 ? -4.286 1.920 0.562 1.00 97.56 109 GLN A C 1
ATOM 879 O O . GLN A 1 109 ? -4.940 1.863 1.603 1.00 97.56 109 GLN A O 1
ATOM 884 N N . PHE A 1 110 ? -2.961 2.080 0.577 1.00 97.44 110 PHE A N 1
ATOM 885 C CA . PHE A 1 110 ? -2.220 2.339 1.809 1.00 97.44 110 PHE A CA 1
ATOM 886 C C . PHE A 1 110 ? -2.569 3.708 2.414 1.00 97.44 110 PHE A C 1
ATOM 888 O O . PHE A 1 110 ? -2.795 3.794 3.624 1.00 97.44 110 PHE A O 1
ATOM 895 N N . ILE A 1 111 ? -2.663 4.754 1.588 1.00 96.00 111 ILE A N 1
ATOM 896 C CA . ILE A 1 111 ? -3.085 6.094 2.022 1.00 96.00 111 ILE A CA 1
ATOM 897 C C . ILE A 1 111 ? -4.485 6.029 2.641 1.00 96.00 111 ILE A C 1
ATOM 899 O O . ILE A 1 111 ? -4.658 6.490 3.768 1.00 96.00 111 ILE A O 1
ATOM 903 N N . ASP A 1 112 ? -5.439 5.355 1.993 1.00 97.38 112 ASP A N 1
ATOM 904 C CA . ASP A 1 112 ? -6.802 5.174 2.509 1.00 97.38 112 ASP A CA 1
ATOM 905 C C . ASP A 1 112 ? -6.810 4.522 3.904 1.00 97.38 112 ASP A C 1
ATOM 907 O O . ASP A 1 112 ? -7.575 4.920 4.786 1.00 97.38 112 ASP A O 1
ATOM 911 N N . ILE A 1 113 ? -5.947 3.525 4.138 1.00 97.12 113 ILE A N 1
ATOM 912 C CA . ILE A 1 113 ? -5.811 2.860 5.446 1.00 97.12 113 ILE A CA 1
ATOM 913 C C . ILE A 1 113 ? -5.310 3.846 6.509 1.00 97.12 113 ILE A C 1
ATOM 915 O O . ILE A 1 113 ? -5.870 3.898 7.611 1.00 97.12 113 ILE A O 1
ATOM 919 N N . ILE A 1 114 ? -4.262 4.612 6.195 1.00 95.81 114 ILE A N 1
ATOM 920 C CA . ILE A 1 114 ? -3.671 5.604 7.103 1.00 95.81 114 ILE A CA 1
ATOM 921 C C . ILE A 1 114 ? -4.688 6.693 7.435 1.00 95.81 114 ILE A C 1
ATOM 923 O O . ILE A 1 114 ? -4.925 6.972 8.613 1.00 95.81 114 ILE A O 1
ATOM 927 N N . GLU A 1 115 ? -5.313 7.281 6.418 1.00 96.00 115 GLU A N 1
ATOM 928 C CA . GLU A 1 115 ? -6.299 8.347 6.578 1.00 96.00 115 GLU A CA 1
ATOM 929 C C . GLU A 1 115 ? -7.500 7.869 7.387 1.00 96.00 115 GLU A C 1
ATOM 931 O O . GLU A 1 115 ? -7.904 8.528 8.350 1.00 96.00 115 GLU A O 1
ATOM 936 N N . PHE A 1 116 ? -8.037 6.688 7.066 1.00 96.75 116 PHE A N 1
ATOM 937 C CA . PHE A 1 116 ? -9.134 6.098 7.826 1.00 96.75 116 PHE A CA 1
ATOM 938 C C . PHE A 1 116 ? -8.771 5.969 9.304 1.00 96.75 116 PHE A C 1
ATOM 940 O O . PHE A 1 116 ? -9.558 6.346 10.179 1.00 96.75 116 PHE A O 1
ATOM 947 N N . LYS A 1 117 ? -7.575 5.448 9.593 1.00 95.00 117 LYS A N 1
ATOM 948 C CA . LYS A 1 117 ? -7.123 5.222 10.962 1.00 95.00 117 LYS A CA 1
ATOM 949 C C . LYS A 1 117 ? -6.907 6.523 11.715 1.00 95.00 117 LYS A C 1
ATOM 951 O O . LYS A 1 117 ? -7.387 6.633 12.839 1.00 95.00 117 LYS A O 1
ATOM 956 N N . LEU A 1 118 ? -6.252 7.510 11.105 1.00 94.44 118 LEU A N 1
ATOM 957 C CA . LEU A 1 118 ? -6.045 8.829 11.706 1.00 94.44 118 LEU A CA 1
ATOM 958 C C . LEU A 1 118 ? -7.380 9.503 12.045 1.00 94.44 118 LEU A C 1
ATOM 960 O O . LEU A 1 118 ? -7.562 9.981 13.165 1.00 94.44 118 LEU A O 1
ATOM 964 N N . ASN A 1 119 ? -8.347 9.449 11.128 1.00 96.12 119 ASN A N 1
ATOM 965 C CA . ASN A 1 119 ? -9.665 10.060 11.310 1.00 96.12 119 ASN A CA 1
ATOM 966 C C . ASN A 1 119 ? -10.541 9.341 12.349 1.00 96.12 119 ASN A C 1
ATOM 968 O O . ASN A 1 119 ? -11.474 9.935 12.893 1.00 96.12 119 ASN A O 1
ATOM 972 N N . ASN A 1 120 ? -10.248 8.073 12.655 1.00 95.50 120 ASN A N 1
ATOM 973 C CA . ASN A 1 120 ? -11.059 7.247 13.551 1.00 95.50 120 ASN A CA 1
ATOM 974 C C . ASN A 1 120 ? -10.298 6.702 14.767 1.00 95.50 120 ASN A C 1
ATOM 976 O O . ASN A 1 120 ? -10.810 5.811 15.445 1.00 95.50 120 ASN A O 1
ATOM 980 N N . LEU A 1 121 ? -9.126 7.255 15.100 1.00 91.12 121 LEU A N 1
ATOM 981 C CA . LEU A 1 121 ? -8.251 6.810 16.198 1.00 91.12 121 LEU A CA 1
ATOM 982 C C . LEU A 1 121 ? -9.003 6.542 17.513 1.00 91.12 121 LEU A C 1
ATOM 984 O O . LEU A 1 121 ? -8.836 5.487 18.118 1.00 91.12 121 LEU A O 1
ATOM 988 N N . SER A 1 122 ? -9.887 7.455 17.924 1.00 91.44 122 SER A N 1
ATOM 989 C CA . SER A 1 122 ? -10.669 7.337 19.166 1.00 91.44 122 SER A CA 1
ATOM 990 C C . SER A 1 122 ? -11.779 6.281 19.118 1.00 91.44 122 SER A C 1
ATOM 992 O O . SER A 1 122 ? -12.299 5.880 20.156 1.00 91.44 122 SER A O 1
ATOM 994 N N . LYS A 1 123 ? -12.158 5.827 17.919 1.00 92.38 123 LYS A N 1
ATOM 995 C CA . LYS A 1 123 ? -13.256 4.883 17.665 1.00 92.38 123 LYS A CA 1
ATOM 996 C C . LYS A 1 123 ? -12.768 3.540 17.132 1.00 92.38 123 LYS A C 1
ATOM 998 O O . LYS A 1 123 ? -13.606 2.681 16.844 1.00 92.38 123 LYS A O 1
ATOM 1003 N N . MET A 1 124 ? -11.452 3.328 17.050 1.00 90.25 124 MET A N 1
ATOM 1004 C CA . MET A 1 124 ? -10.851 2.098 16.528 1.00 90.25 124 MET A CA 1
ATOM 1005 C C . MET A 1 124 ? -11.299 0.845 17.275 1.00 90.25 124 MET A C 1
ATOM 1007 O O . MET A 1 124 ? -11.263 -0.237 16.698 1.00 90.25 124 MET A O 1
ATOM 1011 N N . ASP A 1 125 ? -11.771 0.967 18.518 1.00 89.88 125 ASP A N 1
ATOM 1012 C CA . ASP A 1 125 ? -12.283 -0.175 19.267 1.00 89.88 125 ASP A CA 1
ATOM 1013 C C . ASP A 1 125 ? -13.728 -0.569 18.967 1.00 89.88 125 ASP A C 1
ATOM 1015 O O . ASP A 1 125 ? -14.125 -1.699 19.277 1.00 89.88 125 ASP A O 1
ATOM 1019 N N . SER A 1 126 ? -14.486 0.309 18.309 1.00 93.81 126 SER A N 1
ATOM 1020 C CA . SER A 1 126 ? -15.868 0.041 17.918 1.00 93.81 126 SER A CA 1
ATOM 1021 C C . SER A 1 126 ? -15.955 -1.035 16.832 1.00 93.81 126 SER A C 1
ATOM 1023 O O . SER A 1 126 ? -15.116 -1.130 15.932 1.00 93.81 126 SER A O 1
ATOM 1025 N N . SER A 1 127 ? -17.000 -1.861 16.896 1.00 93.50 127 SER A N 1
ATOM 1026 C CA . SER A 1 127 ? -17.190 -2.982 15.968 1.00 93.50 127 SER A CA 1
ATOM 1027 C C . SER A 1 127 ? -17.337 -2.536 14.508 1.00 93.50 127 SER A C 1
ATOM 1029 O O . SER A 1 127 ? -16.821 -3.207 13.612 1.00 93.50 127 SER A O 1
ATOM 1031 N N . SER A 1 128 ? -17.997 -1.400 14.261 1.00 93.56 128 SER A N 1
ATOM 1032 C CA . SER A 1 128 ? -18.149 -0.811 12.927 1.00 93.56 128 SER A CA 1
ATOM 1033 C C . SER A 1 128 ? -16.805 -0.363 12.356 1.00 93.56 128 SER A C 1
ATOM 1035 O O . SER A 1 128 ? -16.439 -0.798 11.264 1.00 93.56 128 SER A O 1
ATOM 1037 N N . CYS A 1 129 ? -16.031 0.408 13.125 1.00 94.75 129 CYS A N 1
ATOM 1038 C CA . CYS A 1 129 ? -14.722 0.904 12.707 1.00 94.75 129 CYS A CA 1
ATOM 1039 C C . CYS A 1 129 ? -13.736 -0.244 12.451 1.00 94.75 129 CYS A C 1
ATOM 1041 O O . CYS A 1 129 ? -13.070 -0.270 11.419 1.00 94.75 129 CYS A O 1
ATOM 1043 N N . LYS A 1 130 ? -13.704 -1.260 13.328 1.00 94.56 130 LYS A N 1
ATOM 1044 C CA . LYS A 1 130 ? -12.887 -2.473 13.132 1.00 94.56 130 LYS A CA 1
ATOM 1045 C C . LYS A 1 130 ? -13.238 -3.202 11.837 1.00 94.56 130 LYS A C 1
ATOM 1047 O O . LYS A 1 130 ? -12.347 -3.690 11.142 1.00 94.56 130 LYS A O 1
ATOM 1052 N N . LYS A 1 131 ? -14.530 -3.310 11.512 1.00 96.62 131 LYS A N 1
ATOM 1053 C CA . LYS A 1 131 ? -15.001 -3.995 10.299 1.00 96.62 131 LYS A CA 1
ATOM 1054 C C . LYS A 1 131 ? -14.581 -3.250 9.034 1.00 96.62 131 LYS A C 1
ATOM 1056 O O . LYS A 1 131 ? -14.164 -3.897 8.075 1.00 96.62 131 LYS A O 1
ATOM 1061 N N . GLU A 1 132 ? -14.697 -1.929 9.038 1.00 96.88 132 GLU A N 1
ATOM 1062 C CA . GLU A 1 132 ? -14.332 -1.083 7.903 1.00 96.88 132 GLU A CA 1
ATOM 1063 C C . GLU A 1 132 ? -12.819 -1.028 7.695 1.00 96.88 132 GLU A C 1
ATOM 1065 O O . GLU A 1 132 ? -12.352 -1.342 6.602 1.00 96.88 132 GLU A O 1
ATOM 1070 N N . TYR A 1 133 ? -12.050 -0.811 8.763 1.00 96.88 133 TYR A N 1
ATOM 1071 C CA . TYR A 1 133 ? -10.592 -0.914 8.728 1.00 96.88 133 TYR A CA 1
ATOM 1072 C C . TYR A 1 133 ? -10.138 -2.261 8.148 1.00 96.88 133 TYR A C 1
ATOM 1074 O O . TYR A 1 133 ? -9.371 -2.317 7.192 1.00 96.88 133 TYR A O 1
ATOM 1082 N N . LYS A 1 134 ? -10.706 -3.372 8.641 1.00 96.12 134 LYS A N 1
ATOM 1083 C CA . LYS A 1 134 ? -10.392 -4.717 8.137 1.00 96.12 134 LYS A CA 1
ATOM 1084 C C . LYS A 1 134 ? -10.750 -4.899 6.660 1.00 96.12 134 LYS A C 1
ATOM 1086 O O . LYS A 1 134 ? -10.132 -5.727 5.994 1.00 96.12 134 LYS A O 1
ATOM 1091 N N . LYS A 1 135 ? -11.757 -4.191 6.143 1.00 97.31 135 LYS A N 1
ATOM 1092 C CA . LYS A 1 135 ? -12.093 -4.205 4.713 1.00 97.31 135 LYS A CA 1
ATOM 1093 C C . LYS A 1 135 ? -10.987 -3.522 3.908 1.00 97.31 135 LYS A C 1
ATOM 1095 O O . LYS A 1 135 ? -10.497 -4.144 2.973 1.00 97.31 135 LYS A O 1
ATOM 1100 N N . LEU A 1 136 ? -10.560 -2.325 4.311 1.00 97.44 136 LEU A N 1
ATOM 1101 C CA . LEU A 1 136 ? -9.467 -1.594 3.658 1.00 97.44 136 LEU A CA 1
ATOM 1102 C C . LEU A 1 136 ? -8.166 -2.405 3.676 1.00 97.44 136 LEU A C 1
ATOM 1104 O O . LEU A 1 136 ? -7.587 -2.670 2.625 1.00 97.44 136 LEU A O 1
ATOM 1108 N N . SER A 1 137 ? -7.776 -2.930 4.843 1.00 96.19 137 SER A N 1
ATOM 1109 C CA . SER A 1 137 ? -6.578 -3.771 4.966 1.00 96.19 137 SER A CA 1
ATOM 1110 C C . SER A 1 137 ? -6.644 -5.024 4.092 1.00 96.19 137 SER A C 1
ATOM 1112 O O . SER A 1 137 ? -5.627 -5.459 3.565 1.00 96.19 137 SER A O 1
ATOM 1114 N N . ARG A 1 138 ? -7.827 -5.629 3.914 1.00 96.69 138 ARG A N 1
ATOM 1115 C CA . ARG A 1 138 ? -7.990 -6.800 3.037 1.00 96.69 138 ARG A CA 1
ATOM 1116 C C . ARG A 1 138 ? -7.795 -6.471 1.567 1.00 96.69 138 ARG A C 1
ATOM 1118 O O . ARG A 1 138 ? -7.275 -7.325 0.860 1.00 96.69 138 ARG A O 1
ATOM 1125 N N . GLU A 1 139 ? -8.240 -5.308 1.102 1.00 95.62 139 GLU A N 1
ATOM 1126 C CA . GLU A 1 139 ? -8.006 -4.907 -0.288 1.00 95.62 139 GLU A CA 1
ATOM 1127 C C . GLU A 1 139 ? -6.512 -4.689 -0.535 1.00 95.62 139 GLU A C 1
ATOM 1129 O O . GLU A 1 139 ? -5.971 -5.278 -1.468 1.00 95.62 139 GLU A O 1
ATOM 1134 N N . PHE A 1 140 ? -5.816 -4.002 0.377 1.00 97.50 140 PHE A N 1
ATOM 1135 C CA . PHE A 1 140 ? -4.358 -3.871 0.308 1.00 97.50 140 PHE A CA 1
ATOM 1136 C C . PHE A 1 140 ? -3.640 -5.231 0.316 1.00 97.50 140 PHE A C 1
ATOM 1138 O O . PHE A 1 140 ? -2.782 -5.491 -0.524 1.00 97.50 140 PHE A O 1
ATOM 1145 N N . LEU A 1 141 ? -4.037 -6.149 1.207 1.00 96.94 141 LEU A N 1
ATOM 1146 C CA . LEU A 1 141 ? -3.459 -7.498 1.280 1.00 96.94 141 LEU A CA 1
ATOM 1147 C C . LEU A 1 141 ? -3.633 -8.299 -0.021 1.00 96.94 141 LEU A C 1
ATOM 1149 O O . LEU A 1 141 ? -2.812 -9.166 -0.319 1.00 96.94 141 LEU A O 1
ATOM 1153 N N . LYS A 1 142 ? -4.691 -8.051 -0.807 1.00 96.75 142 LYS A N 1
ATOM 1154 C CA . LYS A 1 142 ? -4.838 -8.684 -2.128 1.00 96.75 142 LYS A CA 1
ATOM 1155 C C . LYS A 1 142 ? -3.793 -8.156 -3.102 1.00 96.75 142 LYS A C 1
ATOM 1157 O O . LYS A 1 142 ? -3.202 -8.967 -3.809 1.00 96.75 142 LYS A O 1
ATOM 1162 N N . SER A 1 143 ? -3.561 -6.845 -3.114 1.00 96.00 143 SER A N 1
ATOM 1163 C CA . SER A 1 143 ? -2.529 -6.211 -3.940 1.00 96.00 143 SER A CA 1
ATOM 1164 C C . SER A 1 143 ? -1.142 -6.714 -3.548 1.00 96.00 143 SER A C 1
ATOM 1166 O O . SER A 1 143 ? -0.385 -7.176 -4.397 1.00 96.00 143 SER A O 1
ATOM 1168 N N . GLU A 1 144 ? -0.851 -6.765 -2.248 1.00 95.81 144 GLU A N 1
ATOM 1169 C CA . GLU A 1 144 ? 0.402 -7.318 -1.732 1.00 95.81 144 GLU A CA 1
ATOM 1170 C C . GLU A 1 144 ? 0.606 -8.779 -2.133 1.00 95.81 144 GLU A C 1
ATOM 1172 O O . GLU A 1 144 ? 1.661 -9.157 -2.645 1.00 95.81 144 GLU A O 1
ATOM 1177 N N . LYS A 1 145 ? -0.426 -9.609 -1.968 1.00 95.62 145 LYS A N 1
ATOM 1178 C CA . LYS A 1 145 ? -0.372 -11.004 -2.400 1.00 95.62 145 LYS A CA 1
ATOM 1179 C C . LYS A 1 145 ? -0.167 -11.122 -3.909 1.00 95.62 145 LYS A C 1
ATOM 1181 O O . LYS A 1 145 ? 0.578 -11.997 -4.345 1.00 95.62 145 LYS A O 1
ATOM 1186 N N . PHE A 1 146 ? -0.835 -10.291 -4.707 1.00 95.38 146 PHE A N 1
ATOM 1187 C CA . PHE A 1 146 ? -0.667 -10.283 -6.157 1.00 95.38 146 PHE A CA 1
ATOM 1188 C C . PHE A 1 146 ? 0.783 -9.980 -6.530 1.00 95.38 146 PHE A C 1
ATOM 1190 O O . PHE A 1 146 ? 1.381 -10.769 -7.258 1.00 95.38 146 PHE A O 1
ATOM 1197 N N . PHE A 1 147 ? 1.377 -8.938 -5.942 1.00 95.38 147 PHE A N 1
ATOM 1198 C CA . PHE A 1 147 ? 2.785 -8.612 -6.145 1.00 95.38 147 PHE A CA 1
ATOM 1199 C C . PHE A 1 147 ? 3.686 -9.824 -5.888 1.00 95.38 147 PHE A C 1
ATOM 1201 O O . PHE A 1 147 ? 4.373 -10.272 -6.801 1.00 95.38 147 PHE A O 1
ATOM 1208 N N . TYR A 1 148 ? 3.608 -10.435 -4.704 1.00 92.31 148 TYR A N 1
ATOM 1209 C CA . TYR A 1 148 ? 4.499 -11.544 -4.339 1.00 92.31 148 TYR A CA 1
ATOM 1210 C C . TYR A 1 148 ? 4.259 -12.857 -5.091 1.00 92.31 148 TYR A C 1
ATOM 1212 O O . TYR A 1 148 ? 5.094 -13.754 -5.024 1.00 92.31 148 TYR A O 1
ATOM 1220 N N . THR A 1 149 ? 3.120 -13.012 -5.768 1.00 89.38 149 THR A N 1
ATOM 1221 C CA . THR A 1 149 ? 2.779 -14.265 -6.465 1.00 89.38 149 THR A CA 1
ATOM 1222 C C . THR A 1 149 ? 2.789 -14.154 -7.983 1.00 89.38 149 THR A C 1
ATOM 1224 O O . THR A 1 149 ? 2.737 -15.190 -8.650 1.00 89.38 149 THR A O 1
ATOM 1227 N N . LYS A 1 150 ? 2.785 -12.935 -8.533 1.00 90.25 150 LYS A N 1
ATOM 1228 C CA . LYS A 1 150 ? 2.637 -12.686 -9.975 1.00 90.25 150 LYS A CA 1
ATOM 1229 C C . LYS A 1 150 ? 3.646 -11.711 -10.559 1.00 90.25 150 LYS A C 1
ATOM 1231 O O . LYS A 1 150 ? 3.903 -11.821 -11.748 1.00 90.25 150 LYS A O 1
ATOM 1236 N N . ILE A 1 151 ? 4.177 -10.785 -9.761 1.00 89.88 151 ILE A N 1
ATOM 1237 C CA . ILE A 1 151 ? 5.108 -9.753 -10.240 1.00 89.88 151 ILE A CA 1
ATOM 1238 C C . ILE A 1 151 ? 6.519 -10.047 -9.746 1.00 89.88 151 ILE A C 1
ATOM 1240 O O . ILE A 1 151 ? 7.468 -10.053 -10.520 1.00 89.88 151 ILE A O 1
ATOM 1244 N N . TYR A 1 152 ? 6.655 -10.284 -8.443 1.00 87.56 152 TYR A N 1
ATOM 1245 C CA . TYR A 1 152 ? 7.936 -10.553 -7.824 1.00 87.56 152 TYR A CA 1
ATOM 1246 C C . TYR A 1 152 ? 8.435 -11.931 -8.250 1.00 87.56 152 TYR A C 1
ATOM 1248 O O . TYR A 1 152 ? 7.922 -12.958 -7.800 1.00 87.56 152 TYR A O 1
ATOM 1256 N N . GLU A 1 153 ? 9.462 -11.947 -9.089 1.00 74.81 153 GLU A N 1
ATOM 1257 C CA . GLU A 1 153 ? 10.250 -13.143 -9.333 1.00 74.81 153 GLU A CA 1
ATOM 1258 C C . GLU A 1 153 ? 11.413 -13.165 -8.336 1.00 74.81 153 GLU A C 1
ATOM 1260 O O . GLU A 1 153 ? 12.279 -12.283 -8.380 1.00 74.81 153 GLU A O 1
ATOM 1265 N N . PRO A 1 154 ? 11.472 -14.140 -7.409 1.00 61.75 154 PRO A N 1
ATOM 1266 C CA . PRO A 1 154 ? 12.687 -14.334 -6.642 1.00 61.75 154 PRO A CA 1
ATOM 1267 C C . PRO A 1 154 ? 13.834 -14.630 -7.613 1.00 61.75 154 PRO A C 1
ATOM 1269 O O . PRO A 1 154 ? 13.649 -15.287 -8.638 1.00 61.75 154 PRO A O 1
ATOM 1272 N N . SER A 1 155 ? 15.024 -14.128 -7.281 1.00 55.03 155 SER A N 1
ATOM 1273 C CA . SER A 1 155 ? 16.256 -14.379 -8.034 1.00 55.03 155 SER A CA 1
ATOM 1274 C C . SER A 1 155 ? 16.351 -15.838 -8.499 1.00 55.03 155 SER A C 1
ATOM 1276 O O . SER A 1 155 ? 16.045 -16.749 -7.734 1.00 55.03 155 SER A O 1
ATOM 1278 N N . ARG A 1 156 ? 16.886 -16.097 -9.700 1.00 50.78 156 ARG A N 1
ATOM 1279 C CA . ARG A 1 156 ? 17.224 -17.468 -10.142 1.00 50.78 156 ARG A CA 1
ATOM 1280 C C . ARG A 1 156 ? 18.219 -18.181 -9.213 1.00 50.78 156 ARG A C 1
ATOM 1282 O O . ARG A 1 156 ? 18.362 -19.392 -9.301 1.00 50.78 156 ARG A O 1
ATOM 1289 N N . SER A 1 157 ? 18.892 -17.444 -8.326 1.00 54.28 157 SER A N 1
ATOM 1290 C CA . SER A 1 157 ? 19.718 -17.976 -7.235 1.00 54.28 157 SER A CA 1
ATOM 1291 C C . SER A 1 157 ? 18.919 -18.335 -5.973 1.00 54.28 157 SER A C 1
ATOM 1293 O O . SER A 1 157 ? 19.519 -18.563 -4.924 1.00 54.28 157 SER A O 1
ATOM 1295 N N . HIS A 1 158 ? 17.583 -18.310 -6.024 1.00 52.03 158 HIS A N 1
ATOM 1296 C CA . HIS A 1 158 ? 16.704 -18.784 -4.959 1.00 52.03 158 HIS A CA 1
ATOM 1297 C C . HIS A 1 158 ? 16.754 -20.311 -4.922 1.00 52.03 158 HIS A C 1
ATOM 1299 O O . HIS A 1 158 ? 15.867 -21.012 -5.403 1.00 52.03 158 HIS A O 1
ATOM 1305 N N . ASP A 1 159 ? 17.862 -20.806 -4.389 1.00 61.88 159 ASP A N 1
ATOM 1306 C CA . ASP A 1 159 ? 18.094 -22.216 -4.168 1.00 61.88 159 ASP A CA 1
ATOM 1307 C C . ASP A 1 159 ? 17.310 -22.645 -2.924 1.00 61.88 159 ASP A C 1
ATOM 1309 O O . ASP A 1 159 ? 17.629 -22.292 -1.783 1.00 61.88 159 ASP A O 1
ATOM 1313 N N . THR A 1 160 ? 16.207 -23.343 -3.173 1.00 65.00 160 THR A N 1
ATOM 1314 C CA . THR A 1 160 ? 15.303 -23.814 -2.124 1.00 65.00 160 THR A CA 1
ATOM 1315 C C . THR A 1 160 ? 16.005 -24.837 -1.228 1.00 65.00 160 THR A C 1
ATOM 1317 O O . THR A 1 160 ? 15.753 -24.843 -0.024 1.00 65.00 160 THR A O 1
ATOM 1320 N N . GLU A 1 161 ? 16.950 -25.619 -1.768 1.00 65.06 161 GLU A N 1
ATOM 1321 C CA . GLU A 1 161 ? 17.770 -26.551 -0.981 1.00 65.06 161 GLU A CA 1
ATOM 1322 C C . GLU A 1 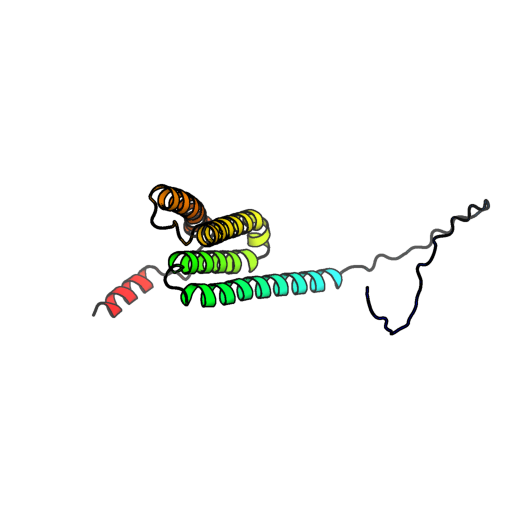161 ? 18.711 -25.795 -0.043 1.00 65.06 161 GLU A C 1
ATOM 1324 O O . GLU A 1 161 ? 18.781 -26.122 1.142 1.00 65.06 161 GLU A O 1
ATOM 1329 N N . PHE A 1 162 ? 19.360 -24.724 -0.516 1.00 71.56 162 PHE A N 1
ATOM 1330 C CA . PHE A 1 162 ? 20.220 -23.894 0.338 1.00 71.56 162 PHE A CA 1
ATOM 1331 C C . PHE A 1 162 ? 19.455 -23.304 1.531 1.00 71.56 162 PHE A C 1
ATOM 1333 O O . PHE A 1 162 ? 19.958 -23.307 2.657 1.00 71.56 162 PHE A O 1
ATOM 1340 N N . PHE A 1 163 ? 18.233 -22.807 1.312 1.00 68.62 163 PHE A N 1
ATOM 1341 C CA . PHE A 1 163 ? 17.402 -22.272 2.394 1.00 68.62 163 PHE A CA 1
ATOM 1342 C C . PHE A 1 163 ? 16.933 -23.356 3.369 1.00 68.62 163 PHE A C 1
ATOM 1344 O O . PHE A 1 163 ? 16.940 -23.122 4.580 1.00 68.62 163 PHE A O 1
ATOM 1351 N N . GLU A 1 164 ? 16.559 -24.539 2.879 1.00 74.44 164 GLU A N 1
ATOM 1352 C CA . GLU A 1 164 ? 16.208 -25.673 3.739 1.00 74.44 164 GLU A CA 1
ATOM 1353 C C . GLU A 1 164 ? 17.393 -26.135 4.594 1.00 74.44 164 GLU A C 1
ATOM 1355 O O . GLU A 1 164 ? 17.228 -26.384 5.793 1.00 74.44 164 GLU A O 1
ATOM 1360 N N . ASP A 1 165 ? 18.595 -26.186 4.024 1.00 74.81 165 ASP A N 1
ATOM 1361 C CA . ASP A 1 165 ? 19.815 -26.536 4.752 1.00 74.81 165 ASP A CA 1
ATOM 1362 C C . ASP A 1 165 ? 20.195 -25.470 5.785 1.00 74.81 165 ASP A C 1
ATOM 1364 O O . ASP A 1 165 ? 20.547 -25.806 6.918 1.00 74.81 165 ASP A O 1
ATOM 1368 N N . MET A 1 166 ? 20.033 -24.187 5.455 1.00 72.19 166 MET A N 1
ATOM 1369 C CA . MET A 1 166 ? 20.171 -23.069 6.396 1.00 72.19 166 MET A CA 1
ATOM 1370 C C . MET A 1 166 ? 19.205 -23.187 7.582 1.00 72.19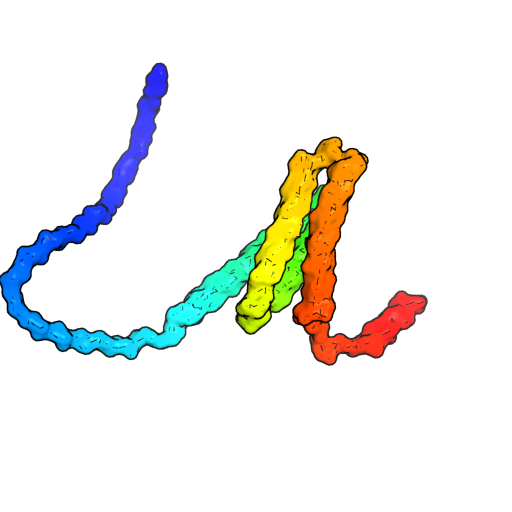 166 MET A C 1
ATOM 1372 O O . MET A 1 166 ? 19.613 -23.026 8.733 1.00 72.19 166 MET A O 1
ATOM 1376 N N . ILE A 1 167 ? 17.931 -23.506 7.330 1.00 77.94 167 ILE A N 1
ATOM 1377 C CA . ILE A 1 167 ? 16.927 -23.708 8.388 1.00 77.94 167 ILE A CA 1
ATOM 1378 C C . ILE A 1 167 ? 17.310 -24.901 9.272 1.00 77.94 167 ILE A C 1
ATOM 1380 O O . ILE A 1 167 ? 17.221 -24.809 10.496 1.00 77.94 167 ILE A O 1
ATOM 1384 N N . ARG A 1 168 ? 17.786 -26.006 8.683 1.00 78.88 168 ARG A N 1
ATOM 1385 C CA . ARG A 1 168 ? 18.259 -27.185 9.434 1.00 78.88 168 ARG A CA 1
ATOM 1386 C C . ARG A 1 168 ? 19.500 -26.889 10.275 1.00 78.88 168 ARG A C 1
ATOM 1388 O O . ARG A 1 168 ? 19.626 -27.437 11.368 1.00 78.88 168 ARG A O 1
ATOM 1395 N N . LEU A 1 169 ? 20.402 -26.044 9.780 1.00 79.06 169 LEU A N 1
ATOM 1396 C CA . LEU A 1 169 ? 21.602 -25.600 10.495 1.00 79.06 169 LEU A CA 1
ATOM 1397 C C . LEU A 1 169 ? 21.269 -24.683 11.676 1.00 79.06 169 LEU A C 1
ATOM 1399 O O . LEU A 1 169 ? 21.868 -24.836 12.733 1.00 79.06 169 LEU A O 1
ATOM 1403 N N . LEU A 1 170 ? 20.311 -23.768 11.512 1.00 65.50 170 LEU A N 1
ATOM 1404 C CA . LEU A 1 170 ? 19.883 -22.829 12.557 1.00 65.50 170 LEU A CA 1
ATOM 1405 C C . LEU A 1 170 ? 18.950 -23.452 13.609 1.00 65.50 170 LEU A C 1
ATOM 1407 O O . LEU A 1 170 ? 18.763 -22.872 14.674 1.00 65.50 170 LEU A O 1
ATOM 1411 N N . ALA A 1 171 ? 18.348 -24.607 13.316 1.00 68.31 171 ALA A N 1
ATOM 1412 C CA . ALA A 1 171 ? 17.496 -25.357 14.242 1.00 68.31 171 ALA A CA 1
ATOM 1413 C C . ALA A 1 171 ? 18.271 -26.338 15.151 1.00 68.31 171 ALA A C 1
ATOM 1415 O O . ALA A 1 171 ? 17.645 -27.107 15.885 1.00 68.31 171 ALA A O 1
ATOM 1416 N N . ARG A 1 172 ? 19.608 -26.339 15.086 1.00 48.28 172 ARG A N 1
ATOM 1417 C CA . ARG A 1 172 ? 20.509 -27.055 16.002 1.00 48.28 172 ARG A CA 1
ATOM 1418 C C . ARG A 1 172 ? 21.071 -26.115 17.059 1.00 48.28 172 ARG A C 1
ATOM 1420 O O . ARG A 1 172 ? 21.331 -26.624 18.170 1.00 48.28 172 ARG A O 1
#

Secondary structure (DSSP, 8-state):
-------------------------------------SSHHHHHHHHHHHHHHHHHHHHHHHHHHHHTSGGGHHHHHHHHHHHHHHHHHTTSHHHHHHHHHHHHHHHHHHHHHHHHHHHHGGGTTSHHHHHHHHHHHHHHHHHHHHIIIII----TT--HHHHHHHHHHHT-